Protein AF-A0A5K1F0T9-F1 (afdb_monomer_lite)

Foldseek 3Di:
DDPPCVVVCVVVVVVDDDDDDDDDCVQVALQPDPVAPFRADPVGCVSVLVSVVVVCVVVVHDPPDPPDDD

Secondary structure (DSSP, 8-state):
--SSTHHHHHHTGGG---------TTTT-TTT-SSSSS---SS--HHHHHHHHHHHHHTT-----TTS--

Radius of gyration: 20.3 Å; chains: 1; bounding box: 42×31×49 Å

Structure (mmCIF, N/CA/C/O backbone):
data_AF-A0A5K1F0T9-F1
#
_entry.id   AF-A0A5K1F0T9-F1
#
loop_
_atom_site.group_PDB
_atom_site.id
_atom_site.type_symbol
_atom_site.label_atom_id
_atom_site.label_alt_id
_atom_site.label_comp_id
_atom_site.label_asym_id
_atom_site.label_entity_id
_atom_site.label_seq_id
_atom_site.pdbx_PDB_ins_code
_atom_site.Cartn_x
_atom_site.Cartn_y
_atom_site.Cartn_z
_atom_site.occupancy
_atom_site.B_iso_or_equiv
_atom_site.auth_seq_id
_atom_site.auth_comp_id
_atom_site.auth_asym_id
_atom_site.auth_atom_id
_atom_site.pdbx_PDB_model_num
ATOM 1 N N . GLY A 1 1 ? 21.139 7.235 -12.839 1.00 48.41 1 GLY A N 1
ATOM 2 C CA . GLY A 1 1 ? 21.512 7.826 -14.140 1.00 48.41 1 GLY A CA 1
ATOM 3 C C . GLY A 1 1 ? 22.378 6.836 -14.887 1.00 48.41 1 GLY A C 1
ATOM 4 O O . GLY A 1 1 ? 23.280 6.285 -14.277 1.00 48.41 1 GLY A O 1
ATOM 5 N N . GLY A 1 2 ? 22.060 6.532 -16.147 1.00 57.41 2 GLY A N 1
ATOM 6 C CA . GLY A 1 2 ? 22.778 5.519 -16.929 1.00 57.41 2 GLY A CA 1
ATOM 7 C C . GLY A 1 2 ? 24.144 6.030 -17.387 1.00 57.41 2 GLY A C 1
ATOM 8 O O . GLY A 1 2 ? 24.209 7.034 -18.091 1.00 57.41 2 GLY A O 1
ATOM 9 N N . HIS A 1 3 ? 25.218 5.343 -16.997 1.00 72.69 3 HIS A N 1
ATOM 10 C CA . HIS A 1 3 ? 26.612 5.629 -17.364 1.00 72.69 3 HIS A CA 1
ATOM 11 C C . HIS A 1 3 ? 26.867 5.440 -18.877 1.00 72.69 3 HIS A C 1
ATOM 13 O O . HIS A 1 3 ? 27.491 4.473 -19.295 1.00 72.69 3 HIS A O 1
ATOM 19 N N . GLY A 1 4 ? 26.315 6.310 -19.728 1.00 75.31 4 GLY A N 1
ATOM 20 C CA . GLY A 1 4 ? 26.518 6.282 -21.186 1.00 75.31 4 GLY A CA 1
ATOM 21 C C . GLY A 1 4 ? 25.731 5.209 -21.955 1.00 75.31 4 GLY A C 1
ATOM 22 O O . GLY A 1 4 ? 25.682 5.251 -23.180 1.00 75.31 4 GLY A O 1
ATOM 23 N N . LEU A 1 5 ? 25.035 4.292 -21.271 1.00 79.19 5 LEU A N 1
ATOM 24 C CA . LEU A 1 5 ? 24.282 3.197 -21.908 1.00 79.19 5 LEU A CA 1
ATOM 25 C C . LEU A 1 5 ? 22.990 3.640 -22.621 1.00 79.19 5 LEU A C 1
ATOM 27 O O . LEU A 1 5 ? 22.361 2.852 -23.326 1.00 79.19 5 LEU A O 1
ATOM 31 N N . HIS A 1 6 ? 22.579 4.895 -22.432 1.00 80.88 6 HIS A N 1
ATOM 32 C CA . HIS A 1 6 ? 21.320 5.425 -22.952 1.00 80.88 6 HIS A CA 1
ATOM 33 C C . HIS A 1 6 ? 21.238 5.352 -24.484 1.00 80.88 6 HIS A C 1
ATOM 35 O O . HIS A 1 6 ? 20.202 4.975 -25.024 1.00 80.88 6 HIS A O 1
ATOM 41 N N . HIS A 1 7 ? 22.340 5.629 -25.188 1.00 82.38 7 HIS A N 1
ATOM 42 C CA . HIS A 1 7 ? 22.378 5.535 -26.648 1.00 82.38 7 HIS A CA 1
ATOM 43 C C . HIS A 1 7 ? 22.140 4.096 -27.133 1.00 82.38 7 HIS A C 1
ATOM 45 O O . HIS A 1 7 ? 21.304 3.864 -28.001 1.00 82.38 7 HIS A O 1
ATOM 51 N N . THR A 1 8 ? 22.801 3.116 -26.515 1.00 83.31 8 THR A N 1
ATOM 52 C CA . THR A 1 8 ? 22.645 1.691 -26.843 1.00 83.31 8 THR A CA 1
ATOM 53 C C . THR A 1 8 ? 21.226 1.186 -26.570 1.00 83.31 8 THR A C 1
ATOM 55 O O . THR A 1 8 ? 20.668 0.441 -27.376 1.00 83.31 8 THR A O 1
ATOM 58 N N 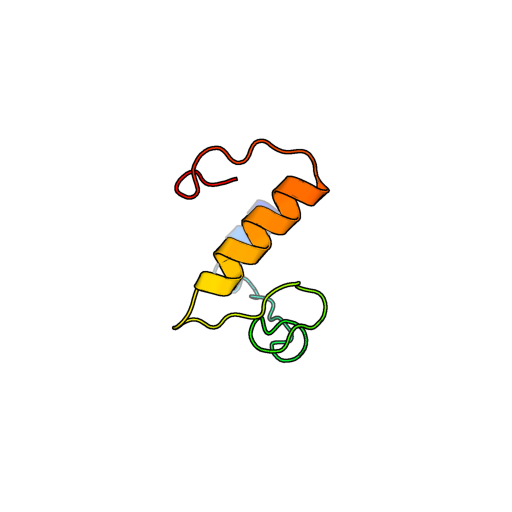. LEU A 1 9 ? 20.613 1.622 -25.464 1.00 84.88 9 LEU A N 1
ATOM 59 C CA . LEU A 1 9 ? 19.217 1.307 -25.149 1.00 84.88 9 LEU A CA 1
ATOM 60 C C . LEU A 1 9 ? 18.250 1.927 -26.168 1.00 84.88 9 LEU A C 1
ATOM 62 O O . LEU A 1 9 ? 17.335 1.242 -26.619 1.00 84.88 9 LEU A O 1
ATOM 66 N N . ASN A 1 10 ? 18.491 3.168 -26.605 1.00 83.25 10 ASN A N 1
ATOM 67 C CA . ASN A 1 10 ? 17.680 3.828 -27.634 1.00 83.25 10 ASN A CA 1
ATOM 68 C C . ASN A 1 10 ? 17.794 3.138 -29.002 1.00 83.25 10 ASN A C 1
ATOM 70 O O . ASN A 1 10 ? 16.775 2.914 -29.660 1.00 83.25 10 ASN A O 1
ATOM 74 N N . THR A 1 11 ? 18.998 2.723 -29.408 1.00 89.19 11 THR A N 1
ATOM 75 C CA . THR A 1 11 ? 19.225 1.948 -30.644 1.00 89.19 11 THR A CA 1
ATOM 76 C C . THR A 1 11 ? 18.458 0.621 -30.640 1.00 89.19 11 THR A C 1
ATOM 78 O O . THR A 1 11 ? 18.003 0.146 -31.682 1.00 89.19 11 THR A O 1
ATOM 81 N N . HIS A 1 12 ? 18.247 0.037 -29.460 1.00 86.50 12 HIS A N 1
ATOM 82 C CA . HIS A 1 12 ? 17.476 -1.189 -29.266 1.00 86.50 12 HIS A CA 1
ATOM 83 C C . HIS A 1 12 ? 16.078 -0.962 -28.680 1.00 86.50 12 HIS A C 1
ATOM 85 O O . HIS A 1 12 ? 15.457 -1.919 -28.219 1.00 86.50 12 HIS A O 1
ATOM 91 N N . SER A 1 13 ? 15.550 0.262 -28.762 1.00 85.75 13 SER A N 1
ATOM 92 C CA . SER A 1 13 ? 14.257 0.661 -28.183 1.00 85.75 13 SER A CA 1
ATOM 93 C C . SER A 1 13 ? 13.109 -0.280 -28.553 1.00 85.75 13 SER A C 1
ATOM 95 O O . SER A 1 13 ? 12.295 -0.617 -27.704 1.00 85.75 13 SER A O 1
ATOM 97 N N . ARG A 1 14 ? 13.094 -0.802 -29.787 1.00 88.12 14 ARG A N 1
ATOM 98 C CA . ARG A 1 14 ? 12.079 -1.763 -30.263 1.00 88.12 14 ARG A CA 1
ATOM 99 C C . ARG A 1 14 ? 12.001 -3.072 -29.467 1.00 88.12 14 ARG A C 1
ATOM 101 O O . ARG A 1 14 ? 10.958 -3.710 -29.489 1.00 88.12 14 ARG A O 1
ATOM 108 N N . LYS A 1 15 ? 13.086 -3.490 -28.806 1.00 88.62 15 LYS A N 1
ATOM 109 C CA . LYS A 1 15 ? 13.130 -4.684 -27.938 1.00 88.62 15 LYS A CA 1
ATOM 110 C C . LYS A 1 15 ? 13.367 -4.340 -26.467 1.00 88.62 15 LYS A C 1
ATOM 112 O O . LYS A 1 15 ? 13.536 -5.239 -25.649 1.00 88.62 15 LYS A O 1
ATOM 117 N N . PHE A 1 16 ? 13.446 -3.053 -26.141 1.00 88.50 16 PHE A N 1
ATOM 118 C CA . PHE A 1 16 ? 13.620 -2.587 -24.779 1.00 88.50 16 PHE A CA 1
ATOM 119 C C . PHE A 1 16 ? 12.244 -2.437 -24.141 1.00 88.50 16 PHE A C 1
ATOM 121 O O . PHE A 1 16 ? 11.453 -1.584 -24.535 1.00 88.50 16 PHE A O 1
ATOM 128 N N . LEU A 1 17 ? 11.959 -3.296 -23.170 1.00 89.38 17 LEU A N 1
ATOM 129 C CA . LEU A 1 17 ? 10.688 -3.337 -22.462 1.00 89.38 17 LEU A CA 1
ATOM 130 C C . LEU A 1 17 ? 10.962 -3.313 -20.961 1.00 89.38 17 LEU A C 1
ATOM 132 O O . LEU A 1 17 ? 11.942 -3.891 -20.489 1.00 89.38 17 LEU A O 1
ATOM 136 N N . GLY A 1 18 ? 10.090 -2.638 -20.217 1.00 90.00 18 GLY A N 1
ATOM 137 C CA . GLY A 1 18 ? 10.088 -2.715 -18.763 1.00 90.00 18 GLY A CA 1
ATOM 138 C C . GLY A 1 18 ? 9.491 -4.043 -18.315 1.00 90.00 18 GLY A C 1
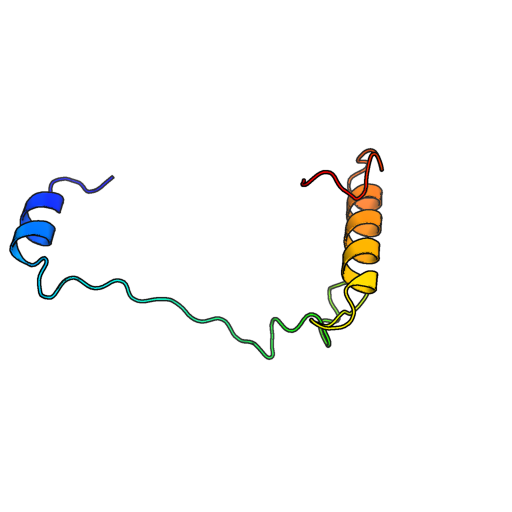ATOM 139 O O . GLY A 1 18 ? 8.443 -4.449 -18.812 1.00 90.00 18 GLY A O 1
ATOM 140 N N . ILE A 1 19 ? 10.145 -4.707 -17.367 1.00 93.06 19 ILE A N 1
ATOM 141 C CA . ILE A 1 19 ? 9.573 -5.863 -16.680 1.00 93.06 19 ILE A CA 1
ATOM 142 C C . ILE A 1 19 ? 8.910 -5.330 -15.414 1.00 93.06 19 ILE A C 1
ATOM 144 O O . ILE A 1 19 ? 9.590 -4.791 -14.539 1.00 93.06 19 ILE A O 1
ATOM 148 N N . LEU A 1 20 ? 7.583 -5.434 -15.343 1.00 94.38 20 LEU A N 1
ATOM 149 C CA . LEU A 1 20 ? 6.849 -5.100 -14.130 1.00 94.38 20 LEU A CA 1
ATOM 150 C C . LEU A 1 20 ? 7.009 -6.246 -13.133 1.00 94.38 20 LEU A C 1
ATOM 152 O O . LEU A 1 20 ? 6.641 -7.383 -13.426 1.00 94.38 20 LEU A O 1
ATOM 156 N N . ASN A 1 21 ? 7.556 -5.939 -11.962 1.00 95.19 21 ASN A N 1
ATOM 157 C CA . ASN A 1 21 ? 7.642 -6.913 -10.883 1.00 95.19 21 ASN A CA 1
ATOM 158 C C . ASN A 1 21 ? 6.258 -7.131 -10.266 1.00 95.19 21 ASN A C 1
ATOM 160 O O . ASN A 1 21 ? 5.494 -6.180 -10.094 1.00 95.19 21 ASN A O 1
ATOM 164 N N . GLY A 1 22 ? 5.959 -8.379 -9.917 1.00 95.69 22 GLY A N 1
ATOM 165 C CA . GLY A 1 22 ? 4.796 -8.721 -9.106 1.00 95.69 22 GLY A CA 1
ATOM 166 C C . GLY A 1 22 ? 5.071 -8.579 -7.609 1.00 95.69 22 GLY A C 1
ATOM 167 O O . GLY A 1 22 ? 6.197 -8.309 -7.185 1.00 95.69 22 GLY A O 1
ATOM 168 N N . ILE A 1 23 ? 4.025 -8.817 -6.823 1.00 96.50 23 ILE A N 1
ATOM 169 C CA . ILE A 1 23 ? 4.096 -9.036 -5.378 1.00 96.50 23 ILE A CA 1
ATOM 170 C C . ILE A 1 23 ? 3.367 -10.336 -5.040 1.00 96.50 23 ILE A C 1
ATOM 172 O O . ILE A 1 23 ? 2.532 -10.799 -5.816 1.00 96.50 23 ILE A O 1
ATOM 176 N N . ASP A 1 24 ? 3.682 -10.904 -3.883 1.00 95.88 24 ASP A N 1
ATOM 177 C CA . ASP A 1 24 ? 2.923 -12.011 -3.311 1.00 95.88 24 ASP A CA 1
ATOM 178 C C . ASP A 1 24 ? 1.638 -11.460 -2.679 1.00 95.88 24 ASP A C 1
ATOM 180 O O . ASP A 1 24 ? 1.689 -10.739 -1.684 1.00 95.88 24 ASP A O 1
ATOM 184 N N . THR A 1 25 ? 0.493 -11.741 -3.293 1.00 95.75 25 THR A N 1
ATOM 185 C CA . THR A 1 25 ? -0.797 -11.227 -2.826 1.00 95.75 25 THR A CA 1
ATOM 186 C C . THR A 1 25 ? -1.302 -11.932 -1.582 1.00 95.75 25 THR A C 1
ATOM 188 O O . THR A 1 25 ? -2.089 -11.328 -0.873 1.00 95.75 25 THR A O 1
ATOM 191 N N . ASP A 1 26 ? -0.842 -13.149 -1.288 1.00 94.69 26 ASP A N 1
ATOM 192 C CA . ASP A 1 26 ? -1.242 -13.871 -0.077 1.00 94.69 26 ASP A CA 1
ATOM 193 C C . ASP A 1 26 ? -0.464 -13.332 1.131 1.00 94.69 26 ASP A C 1
ATOM 195 O O . ASP A 1 26 ? -1.003 -13.171 2.226 1.00 94.69 26 ASP A O 1
ATOM 199 N N . ALA A 1 27 ? 0.813 -12.998 0.920 1.00 95.00 27 ALA A N 1
ATOM 200 C CA . ALA A 1 27 ? 1.642 -12.358 1.935 1.00 95.00 27 ALA A CA 1
ATOM 201 C C . ALA A 1 27 ? 1.261 -10.886 2.180 1.00 95.00 27 ALA A C 1
ATOM 203 O O . ALA A 1 27 ? 1.410 -10.401 3.300 1.00 95.00 27 ALA A O 1
ATOM 204 N N . TRP A 1 28 ? 0.793 -10.174 1.148 1.00 95.75 28 TRP A N 1
ATOM 205 C CA . TRP A 1 28 ? 0.470 -8.741 1.193 1.00 95.75 28 TRP A CA 1
ATOM 206 C C . TRP A 1 28 ? -1.027 -8.457 0.988 1.00 95.75 28 TRP A C 1
ATOM 208 O O . TRP A 1 28 ? -1.394 -7.583 0.197 1.00 95.75 28 TRP A O 1
ATOM 218 N N . ASP A 1 29 ? -1.890 -9.169 1.716 1.00 97.25 29 ASP A N 1
ATOM 219 C CA . ASP A 1 29 ? -3.343 -8.957 1.695 1.00 97.25 29 ASP A CA 1
ATOM 220 C C . ASP A 1 29 ? -3.832 -8.152 2.918 1.00 97.25 29 ASP A C 1
ATOM 222 O O . ASP A 1 29 ? -3.863 -8.690 4.027 1.00 97.25 29 ASP A O 1
ATOM 226 N N . PRO A 1 30 ? -4.301 -6.897 2.768 1.00 96.88 30 PRO A N 1
ATOM 227 C CA . PRO A 1 30 ? -4.847 -6.121 3.884 1.00 96.88 30 PRO A CA 1
ATOM 228 C C . PRO A 1 30 ? -6.093 -6.738 4.542 1.00 96.88 30 PRO A C 1
ATOM 230 O O . PRO A 1 30 ? -6.440 -6.337 5.656 1.00 96.88 30 PRO A O 1
ATOM 233 N N . ALA A 1 31 ? -6.773 -7.688 3.894 1.00 97.06 31 ALA A N 1
ATOM 234 C CA . ALA A 1 31 ? -7.920 -8.384 4.465 1.00 97.06 31 ALA A CA 1
ATOM 235 C C . ALA A 1 31 ? -7.509 -9.447 5.497 1.00 97.06 31 ALA A C 1
ATOM 237 O O . ALA A 1 31 ? -8.277 -9.731 6.418 1.00 97.06 31 ALA A O 1
ATOM 238 N N . THR A 1 32 ? -6.306 -10.015 5.374 1.00 96.44 32 THR A N 1
ATOM 239 C CA . THR A 1 32 ? -5.813 -11.095 6.248 1.00 96.44 32 THR A CA 1
ATOM 240 C C . THR A 1 32 ? -4.489 -10.783 6.940 1.00 96.44 32 THR A C 1
ATOM 242 O O . THR A 1 32 ? -4.031 -11.576 7.763 1.00 96.44 32 THR A O 1
ATOM 245 N N . ASP A 1 33 ? -3.869 -9.641 6.645 1.00 96.50 33 ASP A N 1
ATOM 246 C CA . ASP A 1 33 ? -2.599 -9.231 7.234 1.00 96.50 33 ASP A CA 1
ATOM 247 C C . ASP A 1 33 ? -2.733 -9.045 8.759 1.00 96.50 33 ASP A C 1
ATOM 249 O O . ASP A 1 33 ? -3.500 -8.223 9.272 1.00 96.50 33 ASP A O 1
ATOM 253 N N . THR A 1 34 ? -1.967 -9.850 9.496 1.00 95.62 34 THR A N 1
ATOM 254 C CA . THR A 1 34 ? -1.926 -9.856 10.967 1.00 95.62 34 THR A CA 1
ATOM 255 C C . THR A 1 34 ? -0.930 -8.850 11.546 1.00 9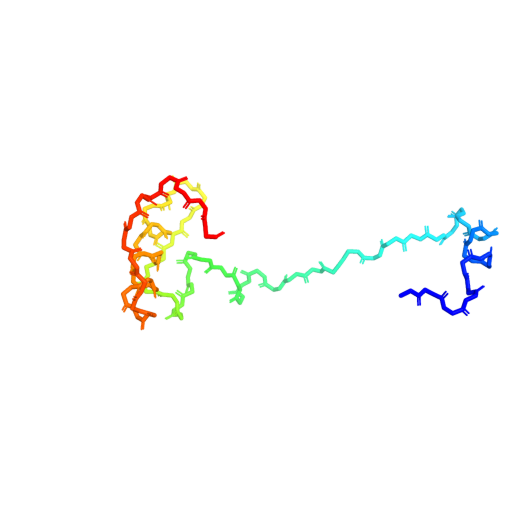5.62 34 THR A C 1
ATOM 257 O O . THR A 1 34 ? -0.923 -8.617 12.755 1.00 95.62 34 THR A O 1
ATOM 260 N N . LEU A 1 35 ? -0.093 -8.244 10.701 1.00 95.62 35 LEU A N 1
ATOM 261 C CA . LEU A 1 35 ? 0.895 -7.236 11.079 1.00 95.62 35 LEU A CA 1
ATOM 262 C C . LEU A 1 35 ? 0.271 -5.839 11.176 1.00 95.62 35 LEU A C 1
ATOM 264 O O . LEU A 1 35 ? 0.785 -4.980 11.897 1.00 95.62 35 LEU A O 1
ATOM 268 N N . ILE A 1 36 ? -0.847 -5.606 10.484 1.00 95.75 36 ILE A N 1
ATOM 269 C CA . ILE A 1 36 ? -1.640 -4.383 10.618 1.00 95.75 36 ILE A CA 1
ATOM 270 C C . ILE A 1 36 ? -2.685 -4.525 11.724 1.00 95.75 36 ILE A C 1
ATOM 272 O O . ILE A 1 36 ? -3.192 -5.605 12.020 1.00 95.75 36 ILE A O 1
ATOM 276 N N . ARG A 1 37 ? -3.022 -3.402 12.363 1.00 95.69 37 ARG A N 1
ATOM 277 C CA . ARG A 1 37 ? -3.901 -3.408 13.538 1.00 95.69 37 ARG A CA 1
ATOM 278 C C . ARG A 1 37 ? -5.373 -3.604 13.182 1.00 95.69 37 ARG A C 1
ATOM 280 O O . ARG A 1 37 ? -6.115 -4.156 13.988 1.00 95.69 37 ARG A O 1
ATOM 287 N N . PHE A 1 38 ? -5.776 -3.132 12.007 1.00 97.00 38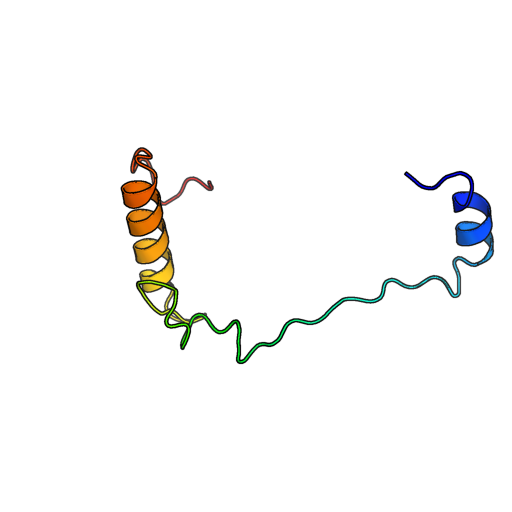 PHE A N 1
ATOM 288 C CA . PHE A 1 38 ? -7.131 -3.262 11.485 1.00 97.00 38 PHE A CA 1
ATOM 289 C C . PHE A 1 38 ? -7.081 -3.749 10.039 1.00 97.00 38 PHE A C 1
ATOM 291 O O . PHE A 1 38 ? -6.520 -3.070 9.177 1.00 97.00 38 PHE A O 1
ATOM 298 N N . GLN A 1 39 ? -7.674 -4.907 9.775 1.00 97.81 39 GLN A N 1
ATOM 299 C CA . GLN A 1 39 ? -7.824 -5.440 8.425 1.00 97.81 39 GLN A CA 1
ATOM 300 C C . GLN A 1 39 ? -8.854 -4.614 7.647 1.00 97.81 39 GLN A C 1
ATOM 302 O O . GLN A 1 39 ? -9.734 -3.980 8.239 1.00 97.81 39 GLN A O 1
ATOM 307 N N . TYR A 1 40 ? -8.723 -4.576 6.324 1.00 97.44 40 TYR A N 1
ATOM 308 C CA . TYR A 1 40 ? -9.626 -3.826 5.452 1.00 97.44 40 TYR A CA 1
ATOM 309 C C . TYR A 1 40 ? -9.652 -4.413 4.039 1.00 97.44 40 TYR A C 1
ATOM 311 O O . TYR A 1 40 ? -8.740 -5.131 3.638 1.00 97.44 40 TYR A O 1
ATOM 319 N N . THR A 1 41 ? -10.691 -4.086 3.272 1.00 97.06 41 THR A N 1
ATOM 320 C CA . THR A 1 41 ? -10.862 -4.554 1.889 1.00 97.06 41 THR A CA 1
ATOM 321 C C . THR A 1 41 ? -11.005 -3.370 0.935 1.00 97.06 41 THR A C 1
ATOM 323 O O . THR A 1 41 ? -11.039 -2.212 1.354 1.00 97.06 41 THR A O 1
ATOM 326 N N . ALA A 1 42 ? -11.076 -3.637 -0.371 1.00 95.94 42 ALA A N 1
ATOM 327 C CA . ALA A 1 42 ? -11.352 -2.593 -1.358 1.00 95.94 42 ALA A CA 1
ATOM 328 C C . ALA A 1 42 ? -12.744 -1.952 -1.168 1.00 95.94 42 ALA A C 1
ATOM 330 O O . ALA A 1 42 ? -12.907 -0.768 -1.463 1.00 95.94 42 ALA A O 1
ATOM 331 N N . ASP A 1 43 ? -13.706 -2.714 -0.638 1.00 96.94 43 ASP A N 1
ATOM 332 C CA . ASP A 1 43 ? -15.088 -2.273 -0.419 1.00 96.94 43 ASP A CA 1
ATOM 333 C C . ASP A 1 43 ? -15.301 -1.622 0.961 1.00 96.94 43 ASP A C 1
ATOM 335 O O . ASP A 1 43 ? -16.213 -0.812 1.125 1.00 96.94 43 ASP A O 1
ATOM 339 N N . ASP A 1 44 ? -14.448 -1.930 1.946 1.00 94.44 44 ASP A N 1
ATOM 340 C CA . ASP A 1 44 ? -14.469 -1.318 3.278 1.00 94.44 44 ASP A CA 1
ATOM 341 C C . ASP A 1 44 ? -13.091 -0.772 3.673 1.00 94.44 44 ASP A C 1
ATOM 343 O O . ASP A 1 44 ? -12.196 -1.501 4.101 1.00 94.44 44 ASP A O 1
ATOM 347 N N . LEU A 1 45 ? -12.945 0.551 3.573 1.00 95.19 45 LEU A N 1
ATOM 348 C CA . LEU A 1 45 ? -11.710 1.278 3.872 1.00 95.19 45 LEU A CA 1
ATOM 349 C C . LEU A 1 45 ? -11.623 1.796 5.318 1.00 95.19 45 LEU A C 1
ATOM 351 O O . LEU A 1 45 ? -10.658 2.493 5.649 1.00 95.19 45 LEU A O 1
ATOM 355 N N . GLN A 1 46 ? -12.582 1.489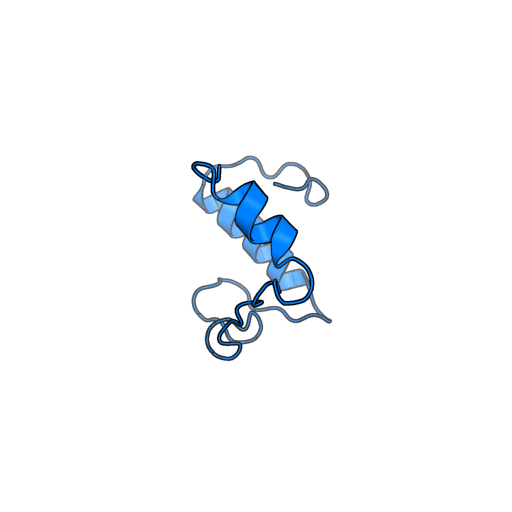 6.200 1.00 93.12 46 GLN A N 1
ATOM 356 C CA . GLN A 1 46 ? -12.560 2.005 7.577 1.00 93.12 46 GLN A CA 1
ATOM 357 C C . GLN A 1 46 ? -11.322 1.531 8.351 1.00 93.12 46 GLN A C 1
ATOM 359 O O . GLN A 1 46 ? -10.679 2.326 9.045 1.00 93.12 46 GLN A O 1
ATOM 364 N N . GLY A 1 47 ? -10.899 0.275 8.156 1.00 94.19 47 GLY A N 1
ATOM 365 C CA . GLY A 1 47 ? -9.672 -0.250 8.765 1.00 94.19 47 GLY A CA 1
ATOM 366 C C . GLY A 1 47 ? -8.412 0.512 8.331 1.00 94.19 47 GLY A C 1
ATOM 367 O O . GLY A 1 47 ? -7.514 0.752 9.141 1.00 94.19 47 GLY A O 1
ATOM 368 N N . LYS A 1 48 ? -8.372 1.031 7.095 1.00 94.62 48 LYS A N 1
ATOM 369 C CA . LYS A 1 48 ? -7.267 1.873 6.608 1.00 94.62 48 LYS A CA 1
ATOM 370 C C . LYS A 1 48 ? -7.175 3.198 7.370 1.00 94.62 48 LYS A C 1
ATOM 372 O O . LYS A 1 48 ? -6.073 3.626 7.721 1.00 94.62 48 LYS A O 1
ATOM 377 N N . ALA A 1 49 ? -8.311 3.834 7.663 1.00 92.38 49 ALA A N 1
ATOM 378 C CA . ALA A 1 49 ? -8.349 5.040 8.492 1.00 92.38 49 ALA A CA 1
ATOM 379 C C . ALA A 1 49 ? -7.905 4.747 9.937 1.00 92.38 49 ALA A C 1
ATOM 381 O O . ALA A 1 49 ? -7.105 5.501 10.496 1.00 92.38 49 ALA A O 1
ATOM 382 N N . GLY A 1 50 ? -8.340 3.614 10.501 1.00 93.44 50 GLY A N 1
ATOM 383 C CA . GLY A 1 50 ? -7.897 3.143 11.817 1.00 93.44 50 GLY A CA 1
ATOM 384 C C . GLY A 1 50 ? -6.384 2.909 11.891 1.00 93.44 50 GLY A C 1
ATOM 385 O O . GLY A 1 50 ? -5.732 3.351 12.838 1.00 93.44 50 GLY A O 1
ATOM 386 N N . ASN A 1 51 ? -5.794 2.290 10.864 1.00 95.25 51 ASN A N 1
ATOM 387 C CA . ASN A 1 51 ? -4.344 2.093 10.779 1.00 95.25 51 ASN A CA 1
ATOM 388 C C . ASN A 1 51 ? -3.582 3.423 10.672 1.00 95.25 51 ASN A C 1
ATOM 390 O O . ASN A 1 51 ? -2.542 3.578 11.310 1.00 95.25 51 ASN A O 1
ATOM 394 N N . LYS A 1 52 ? -4.104 4.405 9.919 1.00 91.94 52 LYS A N 1
ATOM 395 C CA . LYS A 1 52 ? -3.518 5.756 9.818 1.00 91.94 52 LYS A CA 1
ATOM 396 C C . LYS A 1 52 ? -3.427 6.423 11.193 1.00 91.94 52 LYS A C 1
ATOM 398 O O . LYS A 1 52 ? -2.377 6.953 11.551 1.00 91.94 52 LYS A O 1
ATOM 403 N N . ASP A 1 53 ? -4.514 6.393 11.959 1.00 91.31 53 ASP A N 1
ATOM 404 C CA . ASP A 1 53 ? -4.567 6.971 13.305 1.00 91.31 53 ASP A CA 1
ATOM 405 C C . ASP A 1 53 ? -3.645 6.229 14.286 1.00 91.31 53 ASP A C 1
ATOM 407 O O . ASP A 1 53 ? -2.854 6.857 14.992 1.00 91.31 53 ASP A O 1
ATOM 411 N N . ALA A 1 54 ? -3.671 4.892 14.277 1.00 92.19 54 ALA A N 1
ATOM 412 C CA . ALA A 1 54 ? -2.791 4.075 15.110 1.00 92.19 54 ALA A CA 1
ATOM 413 C C . ALA A 1 54 ? -1.305 4.356 14.831 1.00 92.19 54 ALA A C 1
ATOM 415 O O . ALA A 1 54 ? -0.524 4.517 15.769 1.00 92.19 54 ALA A O 1
ATOM 416 N N . LEU A 1 55 ? -0.923 4.473 13.555 1.00 93.25 55 LEU A N 1
ATOM 417 C CA . LEU A 1 55 ? 0.449 4.778 13.160 1.00 93.25 55 LEU A CA 1
ATOM 418 C C . LEU A 1 55 ? 0.858 6.197 13.569 1.00 93.25 55 LEU A C 1
ATOM 420 O O . LEU A 1 55 ? 1.953 6.392 14.089 1.00 93.25 55 LEU A O 1
ATOM 424 N N . ARG A 1 56 ? -0.022 7.190 13.396 1.00 90.88 56 ARG A N 1
ATOM 425 C CA . ARG A 1 56 ? 0.240 8.569 13.842 1.00 90.88 56 ARG A CA 1
ATOM 426 C C . ARG A 1 56 ? 0.453 8.640 15.349 1.00 90.88 56 ARG A C 1
ATOM 428 O O . ARG A 1 56 ? 1.424 9.250 15.782 1.00 90.88 56 ARG A O 1
ATOM 435 N N . LYS A 1 57 ? -0.389 7.960 16.132 1.00 90.94 57 LYS A N 1
ATOM 436 C CA . LYS A 1 57 ? -0.226 7.840 17.589 1.00 90.94 57 LYS A CA 1
ATOM 437 C C . LYS A 1 57 ? 1.094 7.172 17.958 1.00 90.94 57 LYS A C 1
ATOM 439 O O . LYS A 1 57 ? 1.797 7.677 18.826 1.00 90.94 57 LYS A O 1
ATOM 444 N N . TYR A 1 58 ? 1.447 6.079 17.280 1.00 91.88 58 TYR A N 1
ATOM 445 C CA . TYR A 1 58 ? 2.713 5.378 17.500 1.00 91.88 58 TYR A CA 1
ATOM 446 C C . TYR A 1 58 ? 3.933 6.270 17.219 1.00 91.88 58 TYR A C 1
ATOM 448 O O . TYR A 1 58 ? 4.911 6.226 17.958 1.00 91.88 58 TYR A O 1
ATOM 456 N N . LEU A 1 59 ? 3.856 7.116 16.189 1.00 93.44 59 LEU A N 1
ATOM 457 C CA . LEU A 1 59 ? 4.928 8.031 15.786 1.00 93.44 59 LEU A CA 1
ATOM 458 C C . LEU A 1 59 ? 4.868 9.414 16.465 1.00 93.44 59 LEU A C 1
ATOM 460 O O . LEU A 1 59 ? 5.706 10.263 16.174 1.00 93.44 59 LEU A O 1
ATOM 464 N N . GLY A 1 60 ? 3.889 9.673 17.339 1.00 90.56 60 GLY A N 1
ATOM 465 C CA . GLY A 1 60 ? 3.704 10.981 17.984 1.00 90.56 60 GLY A CA 1
ATOM 466 C C . GLY A 1 60 ? 3.319 12.117 17.025 1.00 90.56 60 GLY A C 1
ATOM 467 O O . GLY A 1 60 ? 3.577 13.284 17.312 1.00 90.56 60 GLY A O 1
ATOM 468 N N . LEU A 1 61 ? 2.724 11.795 15.874 1.00 88.06 61 LEU A N 1
ATOM 469 C CA . LEU A 1 61 ? 2.306 12.768 14.866 1.00 88.06 61 LEU A CA 1
ATOM 470 C C . LEU A 1 61 ? 0.938 13.372 15.207 1.00 88.06 61 LEU A C 1
ATOM 472 O O . LEU A 1 61 ? 0.053 12.690 15.726 1.00 88.06 61 LEU A O 1
ATOM 476 N N . SER A 1 62 ? 0.748 14.647 14.855 1.00 81.19 62 SER A N 1
ATOM 477 C CA . SER A 1 62 ? -0.547 15.321 14.990 1.00 81.19 62 SER A CA 1
ATOM 478 C C . SER A 1 62 ? -1.624 14.611 14.167 1.00 81.19 62 SER A C 1
ATOM 480 O O . SER A 1 62 ? -1.416 14.241 13.010 1.00 81.19 62 SER A O 1
ATOM 482 N N . SER A 1 63 ? -2.804 14.455 14.757 1.00 67.06 63 SER A N 1
ATOM 483 C CA . SER A 1 63 ? -3.984 13.834 14.150 1.00 67.06 63 SER A CA 1
ATOM 484 C C . SER A 1 63 ? -4.748 14.765 13.195 1.00 67.06 63 SER A C 1
ATOM 486 O O . SER A 1 63 ? -5.856 14.427 12.780 1.00 67.06 63 SER A O 1
ATOM 488 N N . ALA A 1 64 ? -4.171 15.913 12.817 1.00 65.50 64 ALA A N 1
ATOM 489 C CA . ALA A 1 64 ? -4.817 16.870 11.926 1.00 65.50 64 ALA A CA 1
ATOM 490 C C . ALA A 1 64 ? -5.146 16.256 10.547 1.00 65.50 64 ALA A C 1
ATOM 492 O O . ALA A 1 64 ? -4.328 15.575 9.926 1.00 65.50 64 ALA A O 1
ATOM 493 N N . ASP A 1 65 ? -6.400 16.486 10.161 1.00 60.09 65 ASP A N 1
ATOM 494 C CA . ASP A 1 65 ? -7.171 16.038 9.002 1.00 60.09 65 ASP A CA 1
ATOM 495 C C . ASP A 1 65 ? -6.912 14.635 8.413 1.00 60.09 65 ASP A C 1
ATOM 497 O O . ASP A 1 65 ? -5.851 14.267 7.894 1.00 60.09 65 ASP A O 1
ATOM 501 N N . ALA A 1 66 ? -7.976 13.827 8.404 1.00 58.22 66 ALA A N 1
ATOM 502 C CA . ALA A 1 66 ? -8.003 12.546 7.704 1.00 58.22 66 ALA A CA 1
ATOM 503 C C . ALA A 1 66 ? -7.881 12.722 6.176 1.00 58.22 66 ALA A C 1
ATOM 505 O O . ALA A 1 66 ? -7.358 11.821 5.515 1.00 58.22 66 ALA A O 1
ATOM 506 N N . SER A 1 67 ? -8.291 13.886 5.652 1.00 60.44 67 SER A N 1
ATOM 507 C CA . SER A 1 67 ? -8.279 14.256 4.230 1.00 60.44 67 SER A CA 1
ATOM 508 C C . SER A 1 67 ? -6.906 14.686 3.702 1.00 60.44 67 SER A C 1
ATOM 510 O O . SER A 1 67 ? -6.684 14.636 2.494 1.00 60.44 67 SER A O 1
ATOM 512 N N . MET A 1 68 ? -5.965 15.061 4.578 1.00 61.06 68 MET A N 1
ATOM 513 C CA . MET A 1 68 ? -4.604 15.381 4.156 1.00 61.06 68 MET A CA 1
ATOM 514 C C . MET A 1 68 ? -3.791 14.095 3.930 1.00 61.06 68 MET A C 1
ATOM 516 O O . MET A 1 68 ? -3.750 13.226 4.823 1.00 61.06 68 MET A O 1
ATOM 520 N N . PRO A 1 69 ? -3.153 13.940 2.752 1.00 54.84 69 PRO A N 1
ATOM 521 C CA . PRO A 1 69 ? -2.176 12.882 2.542 1.00 54.84 69 PRO A CA 1
ATOM 522 C C . PRO A 1 69 ? -0.987 13.078 3.496 1.00 54.84 69 PRO A C 1
ATOM 524 O O . PRO A 1 69 ? -0.719 14.194 3.940 1.00 54.84 69 PRO A O 1
ATOM 527 N N . MET A 1 70 ? -0.342 11.968 3.866 1.00 56.44 70 MET A N 1
ATOM 528 C CA . MET A 1 70 ? 0.952 11.992 4.561 1.00 56.44 70 MET A CA 1
ATOM 529 C C . MET A 1 70 ? 2.022 12.579 3.643 1.00 56.44 70 MET A C 1
ATOM 531 O O . MET A 1 70 ? 1.938 12.296 2.425 1.00 56.44 70 MET A O 1
#

Sequence (70 aa):
GGHGLHHTLNTHSRKFLGILNGIDTDAWDPATDTLIRFQYTADDLQGKAGNKDALRKYLGLSSADASMPM

Organism: NCBI:txid210225

pLDDT: mean 86.95, std 12.75, ran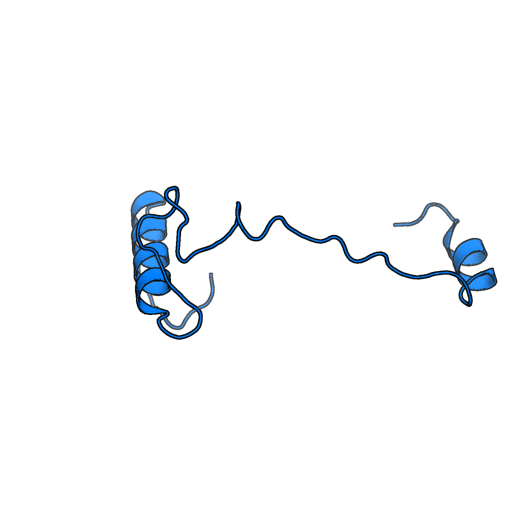ge [48.41, 97.81]